Protein AF-A0A838S6W2-F1 (afdb_monomer_lite)

Foldseek 3Di:
DDDAADFAPDDPVLVVVLLPFQDKWWDAPPHQETHHPPQPVCVPTDIDIDRSNVSVVVRRGYGNRHNVSVVSSVVVVVVVVD

Structure (mmCIF, N/CA/C/O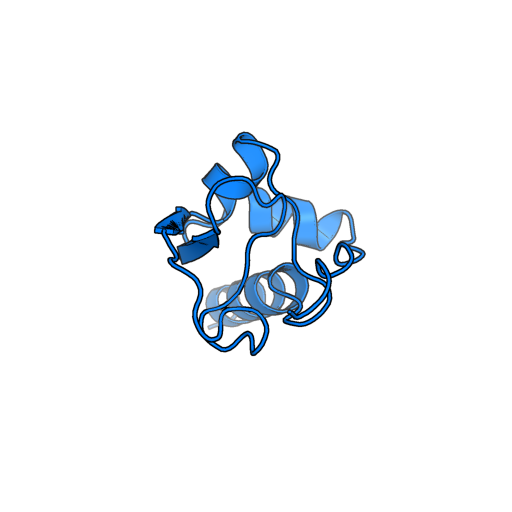 backbone):
data_AF-A0A838S6W2-F1
#
_entry.id   AF-A0A838S6W2-F1
#
loop_
_atom_site.group_PDB
_atom_site.id
_atom_site.type_symbol
_atom_site.label_atom_id
_atom_site.label_alt_id
_atom_site.label_comp_id
_atom_site.label_asym_id
_atom_site.label_entity_id
_atom_site.label_seq_id
_atom_site.pdbx_PDB_ins_code
_atom_site.Cartn_x
_atom_site.Cartn_y
_atom_site.Cartn_z
_atom_site.occupancy
_atom_site.B_iso_or_equiv
_atom_site.auth_seq_id
_atom_site.auth_comp_id
_atom_site.auth_asym_id
_atom_site.auth_atom_id
_atom_site.pdbx_PDB_model_num
ATOM 1 N N . ASP A 1 1 ? 11.002 -8.328 -17.385 1.00 55.22 1 ASP A N 1
ATOM 2 C CA . ASP A 1 1 ? 10.359 -7.019 -17.238 1.00 55.22 1 ASP A CA 1
ATOM 3 C C . ASP A 1 1 ? 8.886 -7.241 -16.936 1.00 55.22 1 ASP A C 1
ATOM 5 O O . ASP A 1 1 ? 8.188 -7.827 -17.755 1.00 55.22 1 ASP A O 1
ATOM 9 N N . GLY A 1 2 ? 8.468 -6.968 -15.701 1.00 75.00 2 GLY A N 1
ATOM 10 C CA . GLY A 1 2 ? 7.076 -7.119 -15.275 1.00 75.00 2 GLY A CA 1
ATOM 11 C C . GLY A 1 2 ? 6.451 -5.737 -15.230 1.00 75.00 2 GLY A C 1
ATOM 12 O O . GLY A 1 2 ? 6.953 -4.904 -14.479 1.00 75.00 2 GLY A O 1
ATOM 13 N N . ALA A 1 3 ? 5.413 -5.511 -16.037 1.00 88.00 3 ALA A N 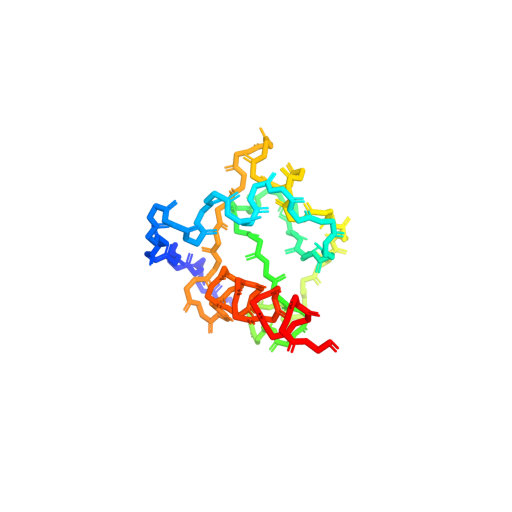1
ATOM 14 C CA . ALA A 1 3 ? 4.728 -4.226 -16.141 1.00 88.00 3 ALA A CA 1
ATOM 15 C C . ALA A 1 3 ? 4.360 -3.647 -14.765 1.00 88.00 3 ALA A C 1
ATOM 17 O O . ALA A 1 3 ? 4.115 -4.402 -13.818 1.00 88.00 3 ALA A O 1
ATOM 18 N N . GLU A 1 4 ? 4.323 -2.317 -14.676 1.00 91.12 4 GLU A N 1
ATOM 19 C CA . GLU A 1 4 ? 3.875 -1.593 -13.485 1.00 91.12 4 GLU A CA 1
ATOM 20 C C . GLU A 1 4 ? 2.487 -2.089 -13.042 1.00 91.12 4 GLU A C 1
ATOM 22 O O . GLU A 1 4 ? 1.564 -2.111 -13.867 1.00 91.12 4 GLU A O 1
ATOM 27 N N . PRO A 1 5 ? 2.307 -2.517 -11.780 1.00 95.62 5 PRO A N 1
ATOM 28 C CA . PRO A 1 5 ? 1.006 -2.916 -11.291 1.00 95.62 5 PRO A CA 1
ATOM 29 C C . PRO A 1 5 ? 0.029 -1.743 -11.286 1.00 95.62 5 PRO A C 1
ATOM 31 O O . PRO A 1 5 ? 0.360 -0.584 -11.023 1.00 95.62 5 PRO A O 1
ATOM 34 N N . VAL A 1 6 ? -1.227 -2.084 -11.551 1.00 97.81 6 VAL A N 1
ATOM 35 C CA . VAL A 1 6 ? -2.327 -1.136 -11.403 1.00 97.81 6 VAL A CA 1
ATOM 36 C C . VAL A 1 6 ? -2.517 -0.765 -9.932 1.00 97.81 6 VAL A C 1
ATOM 38 O O . VAL A 1 6 ? -2.069 -1.472 -9.023 1.00 97.81 6 VAL A O 1
ATOM 41 N N . GLU A 1 7 ? -3.169 0.370 -9.724 1.00 98.44 7 GLU A N 1
ATOM 42 C CA . GLU A 1 7 ? -3.560 0.847 -8.403 1.00 98.44 7 GLU A CA 1
ATOM 43 C C . GLU A 1 7 ? -4.642 -0.049 -7.800 1.00 98.44 7 GLU A C 1
ATOM 45 O O . GLU A 1 7 ? -5.564 -0.457 -8.509 1.00 98.44 7 GLU A O 1
ATOM 50 N N . GLU A 1 8 ? -4.525 -0.374 -6.513 1.00 98.50 8 GLU A N 1
ATOM 51 C CA . GLU A 1 8 ? -5.614 -0.994 -5.757 1.00 98.50 8 GLU A CA 1
ATOM 52 C C . GLU A 1 8 ? -6.768 0.002 -5.606 1.00 98.50 8 GLU A C 1
ATOM 54 O O . GLU A 1 8 ? -6.567 1.138 -5.179 1.00 98.50 8 GLU A O 1
ATOM 59 N N . ASP A 1 9 ? -7.984 -0.441 -5.920 1.00 98.25 9 ASP A N 1
ATOM 60 C CA . ASP A 1 9 ? -9.196 0.345 -5.695 1.00 98.25 9 ASP A CA 1
ATOM 61 C C . ASP A 1 9 ? -9.521 0.360 -4.195 1.00 98.25 9 ASP A C 1
ATOM 63 O O . ASP A 1 9 ? -10.123 -0.571 -3.661 1.00 98.25 9 ASP A O 1
ATOM 67 N N . THR A 1 10 ? -9.026 1.388 -3.504 1.00 98.12 10 THR A N 1
ATOM 68 C CA . THR A 1 10 ? -9.173 1.545 -2.053 1.00 98.12 10 THR A CA 1
ATOM 69 C C . THR A 1 10 ? -10.437 2.330 -1.736 1.00 98.12 10 THR A C 1
ATOM 71 O O . THR A 1 10 ? -10.592 3.471 -2.181 1.00 98.12 10 THR A O 1
ATOM 74 N N . ASP A 1 11 ? -11.320 1.770 -0.909 1.00 97.50 11 ASP A N 1
ATOM 75 C CA . ASP A 1 11 ? -12.480 2.516 -0.432 1.00 97.50 11 ASP A CA 1
ATOM 76 C C . ASP A 1 11 ? -12.109 3.590 0.608 1.00 97.50 11 ASP A C 1
ATOM 78 O O . ASP A 1 11 ? -11.031 3.601 1.205 1.00 97.50 11 ASP A O 1
ATOM 82 N N . ALA A 1 12 ? -13.024 4.534 0.832 1.00 97.50 12 ALA A N 1
ATOM 83 C CA . ALA A 1 12 ? -12.769 5.670 1.712 1.00 97.50 12 ALA A CA 1
ATOM 84 C C . ALA A 1 12 ? -12.548 5.279 3.186 1.00 97.50 12 ALA A C 1
ATOM 86 O O . ALA A 1 12 ? -11.858 6.004 3.900 1.00 97.50 12 ALA A O 1
ATOM 87 N N . ALA A 1 13 ? -13.144 4.185 3.665 1.00 97.06 13 ALA A N 1
ATOM 88 C CA . ALA A 1 13 ? -12.990 3.759 5.052 1.00 97.06 13 ALA A CA 1
ATOM 89 C C . ALA A 1 13 ? -11.613 3.128 5.277 1.00 97.06 13 ALA A C 1
ATOM 91 O O . ALA A 1 13 ? -10.946 3.466 6.255 1.00 97.06 13 ALA A O 1
ATOM 92 N N . ASP A 1 14 ? -11.172 2.271 4.358 1.00 98.19 14 ASP A N 1
ATOM 93 C CA . ASP A 1 14 ? -9.838 1.672 4.402 1.00 98.19 14 ASP A CA 1
ATOM 94 C C . ASP A 1 14 ? -8.749 2.733 4.218 1.00 98.19 14 ASP A C 1
ATOM 96 O O . ASP A 1 14 ? -7.785 2.753 4.983 1.00 98.19 14 ASP A O 1
ATOM 100 N N . LEU A 1 15 ? -8.958 3.701 3.319 1.00 97.62 15 LEU A N 1
ATOM 101 C CA . LEU A 1 15 ? -8.043 4.828 3.142 1.00 97.62 15 LEU A CA 1
ATOM 102 C C . LEU A 1 15 ? -7.839 5.628 4.436 1.00 97.62 15 LEU A C 1
ATOM 104 O O . LEU A 1 15 ? -6.706 5.972 4.768 1.00 97.62 15 LEU A O 1
ATOM 108 N N . LEU A 1 16 ? -8.915 5.937 5.168 1.00 97.00 16 LEU A N 1
ATOM 109 C CA . LEU A 1 16 ? -8.809 6.666 6.436 1.00 97.00 16 LEU A CA 1
ATOM 110 C C . LEU A 1 16 ? -7.956 5.901 7.449 1.00 97.00 16 LEU A C 1
ATOM 112 O O . LEU A 1 16 ? -7.100 6.504 8.084 1.00 97.00 16 LEU A O 1
ATOM 116 N N . VAL A 1 17 ? -8.150 4.582 7.550 1.00 97.31 17 VAL A N 1
ATOM 117 C CA . VAL A 1 17 ? -7.346 3.734 8.436 1.00 97.31 17 VAL A CA 1
ATOM 118 C C . VAL A 1 17 ? -5.879 3.763 8.013 1.00 97.31 17 VAL A C 1
ATOM 120 O O . VAL A 1 17 ? -5.018 4.058 8.835 1.00 97.31 17 VAL A O 1
ATOM 123 N N . VAL A 1 18 ? -5.586 3.489 6.741 1.00 97.69 18 VAL A N 1
ATOM 124 C CA . VAL A 1 18 ? -4.213 3.357 6.224 1.00 97.69 18 VAL A CA 1
ATOM 125 C C . VAL A 1 18 ? -3.426 4.664 6.329 1.00 97.69 18 VAL A C 1
ATOM 127 O O . VAL A 1 18 ? -2.245 4.634 6.675 1.00 97.69 18 VAL A O 1
ATOM 130 N N . CYS A 1 19 ? -4.070 5.814 6.117 1.00 97.44 19 CYS A N 1
ATOM 131 C CA . CYS A 1 19 ? -3.450 7.132 6.281 1.00 97.44 19 CYS A CA 1
ATOM 132 C C . CYS A 1 19 ? -2.948 7.412 7.709 1.00 97.44 19 CYS A C 1
ATOM 134 O O . CYS A 1 19 ? -2.155 8.332 7.897 1.00 97.44 19 CYS A O 1
ATOM 136 N N . GLU A 1 20 ? -3.388 6.639 8.702 1.00 96.50 20 GLU A N 1
ATOM 137 C CA . GLU A 1 20 ? -2.982 6.763 10.104 1.00 96.50 20 GLU A CA 1
ATOM 138 C C . GLU A 1 20 ? -2.088 5.597 10.570 1.00 96.50 20 GLU A C 1
ATOM 140 O O . GLU A 1 20 ? -1.664 5.578 11.725 1.00 96.50 20 GLU A O 1
ATOM 145 N N . LEU A 1 21 ? -1.798 4.613 9.707 1.0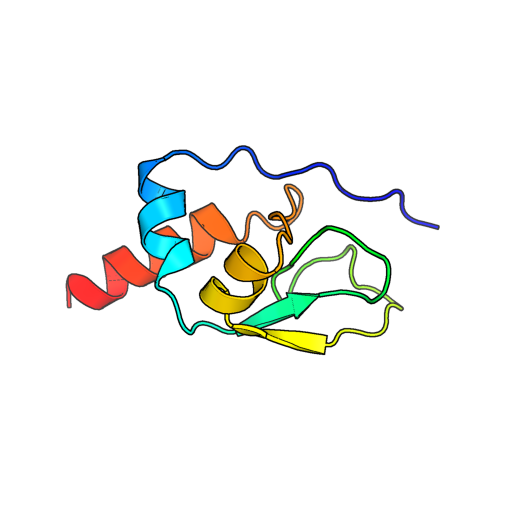0 97.31 21 LEU A N 1
ATOM 146 C CA . LEU A 1 21 ? -1.017 3.432 10.080 1.00 97.31 21 LEU A CA 1
ATOM 147 C C . LEU A 1 21 ? 0.495 3.676 10.016 1.00 97.31 21 LEU A C 1
ATOM 149 O O . LEU A 1 21 ? 1.033 4.244 9.062 1.00 97.31 21 LEU A O 1
ATOM 153 N N . GLU A 1 22 ? 1.185 3.166 11.033 1.00 97.38 22 GLU A N 1
ATOM 154 C CA . GLU A 1 22 ? 2.651 3.126 11.120 1.00 97.38 22 GLU A CA 1
ATOM 155 C C . GLU A 1 22 ? 3.230 1.791 10.620 1.00 97.38 22 GLU A C 1
ATOM 157 O O . GLU A 1 22 ? 4.444 1.601 10.629 1.00 97.38 22 GLU A O 1
ATOM 162 N N . ASP A 1 23 ? 2.377 0.858 10.183 1.00 97.50 23 ASP A N 1
ATOM 163 C CA . ASP A 1 23 ? 2.810 -0.393 9.568 1.00 97.50 23 ASP A CA 1
ATOM 164 C C . ASP A 1 23 ? 3.696 -0.126 8.342 1.00 97.50 23 ASP A C 1
ATOM 166 O O . ASP A 1 23 ? 3.372 0.695 7.480 1.00 97.50 23 ASP A O 1
ATOM 170 N N . GLU A 1 24 ? 4.819 -0.842 8.270 1.00 97.88 24 GLU A N 1
ATOM 171 C CA . GLU A 1 24 ? 5.786 -0.701 7.185 1.00 97.88 24 GLU A CA 1
ATOM 172 C C . GLU A 1 24 ? 5.255 -1.309 5.878 1.00 97.88 24 GLU A C 1
ATOM 174 O O . GLU A 1 24 ? 4.853 -2.476 5.814 1.00 97.88 24 GLU A O 1
ATOM 179 N N . VAL A 1 25 ? 5.326 -0.516 4.813 1.00 98.62 25 VAL A N 1
ATOM 180 C CA . VAL A 1 25 ? 5.158 -0.924 3.417 1.00 98.62 25 VAL A CA 1
ATOM 181 C C . VAL A 1 25 ? 6.472 -0.724 2.667 1.00 98.62 25 VAL A C 1
ATOM 183 O O . VAL A 1 25 ? 7.398 -0.084 3.155 1.00 98.62 25 VAL A O 1
ATOM 186 N N . LEU A 1 26 ? 6.571 -1.293 1.471 1.00 98.62 26 LEU A N 1
ATOM 187 C CA . LEU A 1 26 ? 7.753 -1.194 0.622 1.00 98.62 26 LEU A CA 1
ATOM 188 C C . LEU A 1 26 ? 7.455 -0.344 -0.605 1.00 98.62 26 LEU A C 1
ATOM 190 O O . LEU A 1 26 ? 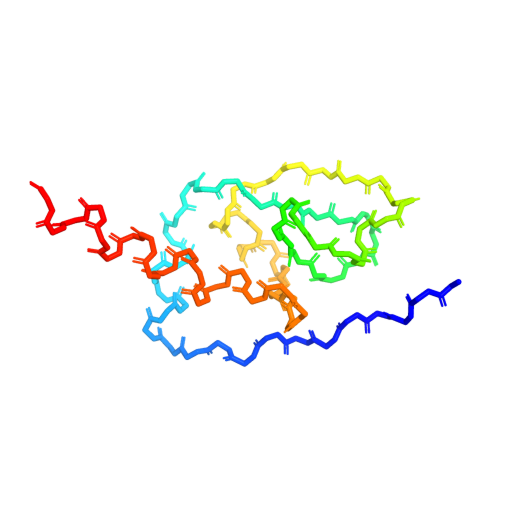6.476 -0.609 -1.303 1.00 98.62 26 LEU A O 1
ATOM 194 N N . VAL A 1 27 ? 8.321 0.616 -0.907 1.00 98.44 27 VAL A N 1
ATOM 195 C CA . VAL A 1 27 ? 8.303 1.385 -2.159 1.00 98.44 27 VAL A CA 1
ATOM 196 C C . VAL A 1 27 ? 9.518 1.034 -3.012 1.00 98.44 27 VAL A C 1
ATOM 198 O O . VAL A 1 27 ? 10.514 0.510 -2.512 1.00 98.44 27 VAL A O 1
ATOM 201 N N . VAL A 1 28 ? 9.429 1.307 -4.310 1.00 97.50 28 VAL A N 1
ATOM 202 C CA . VAL A 1 28 ? 10.550 1.194 -5.252 1.00 97.50 28 VAL A CA 1
ATOM 203 C C . VAL A 1 28 ? 10.798 2.583 -5.831 1.00 97.50 28 VAL A C 1
ATOM 205 O O . VAL A 1 28 ? 9.844 3.272 -6.191 1.00 97.50 28 VAL A O 1
ATOM 208 N N . ASP A 1 29 ? 12.063 2.999 -5.903 1.00 95.19 29 ASP A N 1
ATOM 209 C CA . ASP A 1 29 ? 12.431 4.312 -6.446 1.00 95.19 29 ASP A CA 1
ATOM 210 C C . ASP A 1 29 ? 11.899 4.502 -7.875 1.00 95.19 29 ASP A C 1
ATOM 212 O O . ASP A 1 29 ? 11.872 3.559 -8.662 1.00 95.19 29 ASP A O 1
ATOM 216 N N . GLU A 1 30 ? 11.444 5.715 -8.192 1.00 93.81 30 GLU A N 1
ATOM 217 C CA . GLU A 1 30 ? 10.773 6.079 -9.454 1.00 93.81 30 GLU A CA 1
ATOM 218 C C . GLU A 1 30 ? 9.458 5.328 -9.775 1.00 93.81 30 GLU A C 1
ATOM 220 O O . GLU A 1 30 ? 8.875 5.539 -10.843 1.00 93.81 30 GLU A O 1
ATOM 225 N N . HIS A 1 31 ? 8.933 4.506 -8.859 1.00 96.31 31 HIS A N 1
ATOM 226 C CA . HIS A 1 31 ? 7.679 3.773 -9.047 1.00 96.31 31 HIS A CA 1
ATOM 227 C C . HIS A 1 31 ? 6.561 4.281 -8.123 1.00 96.31 31 HIS A C 1
ATOM 229 O O . HIS A 1 31 ? 6.794 4.567 -6.952 1.00 96.31 31 HIS A O 1
ATOM 235 N N . PRO A 1 32 ? 5.311 4.376 -8.611 1.00 97.38 32 PRO A N 1
ATOM 236 C CA . PRO A 1 32 ? 4.235 5.034 -7.870 1.00 97.38 32 PRO A CA 1
ATOM 237 C C . PRO A 1 32 ? 3.607 4.155 -6.783 1.00 97.38 32 PRO A C 1
ATOM 239 O O . PRO A 1 32 ? 2.790 4.652 -6.000 1.00 97.38 32 PRO A O 1
ATOM 242 N N . ARG A 1 33 ? 3.916 2.850 -6.766 1.00 98.31 33 ARG A N 1
ATOM 243 C CA . ARG A 1 33 ? 3.215 1.877 -5.930 1.00 98.31 33 ARG A CA 1
ATOM 244 C C . ARG A 1 33 ? 3.979 1.547 -4.656 1.00 98.31 33 ARG A C 1
ATOM 246 O O . ARG A 1 33 ? 5.184 1.307 -4.693 1.00 98.31 33 ARG A O 1
ATOM 253 N N . TYR A 1 34 ? 3.253 1.467 -3.545 1.00 98.56 34 TYR A N 1
ATOM 254 C CA . TYR A 1 34 ? 3.728 0.765 -2.357 1.00 98.56 34 TYR A CA 1
ATOM 255 C C . TYR A 1 34 ? 3.138 -0.644 -2.278 1.00 98.56 34 TYR A C 1
ATOM 257 O O . TYR A 1 34 ? 2.078 -0.957 -2.832 1.00 98.56 34 TYR A O 1
ATOM 265 N N . HIS A 1 35 ? 3.865 -1.519 -1.595 1.00 98.50 35 HIS A N 1
ATOM 266 C CA . HIS A 1 35 ? 3.684 -2.959 -1.638 1.00 98.50 35 HIS A CA 1
ATOM 267 C C . HIS A 1 35 ? 3.852 -3.593 -0.259 1.00 98.50 35 HIS A C 1
ATOM 269 O O . HIS A 1 35 ? 4.519 -3.057 0.622 1.00 98.50 35 HIS A O 1
ATOM 275 N N . LEU A 1 36 ? 3.330 -4.808 -0.112 1.00 98.25 36 LEU A N 1
ATOM 276 C CA . LEU A 1 36 ? 3.703 -5.703 0.981 1.00 98.25 36 LEU A CA 1
ATOM 277 C C . LEU A 1 36 ? 4.946 -6.519 0.605 1.00 98.25 36 LEU A C 1
ATOM 279 O O . LEU A 1 36 ? 5.154 -6.840 -0.567 1.00 98.25 36 LEU A O 1
ATOM 283 N N . ALA A 1 37 ? 5.717 -6.950 1.608 1.00 96.06 37 ALA A N 1
ATOM 284 C CA . ALA A 1 37 ? 6.938 -7.748 1.431 1.00 96.06 37 ALA A CA 1
ATOM 285 C C . ALA A 1 37 ? 6.751 -9.043 0.615 1.00 96.06 37 ALA A C 1
ATOM 287 O O . ALA A 1 37 ? 7.684 -9.506 -0.034 1.00 96.06 37 ALA A O 1
ATOM 288 N N . GLY A 1 38 ? 5.543 -9.617 0.604 1.00 94.25 38 GLY A N 1
ATOM 289 C CA . GLY A 1 38 ? 5.210 -10.816 -0.176 1.00 94.25 38 GLY A CA 1
ATOM 290 C C . GLY A 1 38 ? 4.841 -10.561 -1.642 1.00 94.25 38 GLY A C 1
ATOM 291 O O . GLY A 1 38 ? 4.447 -11.493 -2.344 1.00 94.25 38 GLY A O 1
ATOM 292 N N . CYS A 1 39 ? 4.902 -9.318 -2.127 1.00 97.19 39 CYS A N 1
ATOM 293 C CA . CYS A 1 39 ? 4.470 -9.000 -3.481 1.00 97.19 39 CYS A CA 1
ATOM 294 C C . CYS A 1 39 ? 5.456 -9.534 -4.527 1.00 97.19 39 CYS A C 1
ATOM 296 O O . CYS A 1 39 ? 6.563 -9.026 -4.676 1.00 97.19 39 CYS A O 1
ATOM 298 N N . GLY A 1 40 ? 5.019 -10.491 -5.350 1.00 95.19 40 GLY A N 1
ATOM 299 C CA . GLY A 1 40 ? 5.834 -11.044 -6.441 1.00 95.19 40 GLY A CA 1
ATOM 300 C C . GLY A 1 40 ? 6.156 -10.062 -7.579 1.00 95.19 40 GLY A C 1
ATOM 301 O O . GLY A 1 40 ? 6.688 -10.471 -8.602 1.00 95.19 40 GLY A O 1
ATOM 302 N N . TRP A 1 41 ? 5.769 -8.784 -7.493 1.00 95.25 41 TRP A N 1
ATOM 303 C CA . TRP A 1 41 ? 6.291 -7.755 -8.402 1.00 95.25 41 TRP A CA 1
ATOM 304 C C . TRP A 1 41 ? 7.626 -7.188 -7.902 1.00 95.25 41 TRP A C 1
ATOM 306 O O . TRP A 1 41 ? 8.429 -6.734 -8.704 1.00 95.25 41 TRP A O 1
ATOM 316 N N . LEU A 1 42 ? 7.921 -7.290 -6.607 1.00 95.69 42 LEU A N 1
ATOM 317 C CA . LEU A 1 42 ? 9.174 -6.812 -6.021 1.00 95.69 42 LEU A CA 1
ATOM 318 C C . LEU A 1 42 ? 10.381 -7.694 -6.360 1.00 95.69 42 LEU A C 1
ATOM 320 O O . LEU A 1 42 ? 11.514 -7.313 -6.078 1.00 95.69 42 LEU A O 1
ATOM 324 N N . GLU A 1 43 ? 10.167 -8.866 -6.966 1.00 91.38 43 GLU A N 1
ATOM 325 C CA . GLU A 1 43 ? 11.254 -9.754 -7.374 1.00 91.38 43 GLU A CA 1
ATOM 326 C C . GLU A 1 43 ? 12.284 -8.971 -8.199 1.00 91.38 43 GLU A C 1
ATOM 328 O O . GLU A 1 43 ? 11.936 -8.338 -9.198 1.00 91.38 43 GLU A O 1
ATOM 333 N N . SER A 1 44 ? 13.552 -9.017 -7.772 1.00 87.25 44 SER A N 1
ATOM 334 C CA . SER A 1 44 ? 14.706 -8.321 -8.372 1.00 87.25 44 SER A CA 1
ATOM 335 C C . SER A 1 44 ? 14.714 -6.784 -8.312 1.00 87.25 44 SER A C 1
ATOM 337 O O . SER A 1 44 ? 15.561 -6.169 -8.957 1.00 87.25 44 SER A O 1
ATOM 339 N N . ARG A 1 45 ? 13.829 -6.156 -7.527 1.00 93.69 45 ARG A N 1
ATOM 340 C CA . ARG A 1 45 ? 13.796 -4.697 -7.331 1.00 93.69 45 ARG A CA 1
ATOM 341 C C . ARG A 1 45 ? 14.411 -4.300 -5.991 1.00 93.69 45 ARG A C 1
ATOM 343 O O . ARG A 1 45 ? 14.295 -5.031 -5.010 1.00 93.69 45 ARG A O 1
ATOM 350 N N . ALA A 1 46 ? 15.072 -3.144 -5.963 1.00 95.75 46 ALA A N 1
ATOM 351 C CA . ALA A 1 46 ? 15.500 -2.521 -4.716 1.00 95.75 46 ALA A CA 1
ATOM 352 C C . ALA A 1 46 ? 14.279 -1.884 -4.043 1.00 95.75 46 ALA A C 1
ATOM 354 O O . ALA A 1 46 ? 13.518 -1.182 -4.705 1.00 95.75 46 ALA A O 1
ATOM 355 N N . VAL A 1 47 ? 14.082 -2.173 -2.760 1.00 97.25 47 VAL A N 1
ATOM 356 C CA . VAL A 1 47 ? 12.924 -1.714 -1.989 1.00 97.25 47 VAL A CA 1
ATOM 357 C C . VAL A 1 47 ? 13.379 -0.881 -0.808 1.00 97.25 47 VAL A C 1
ATOM 359 O O . VAL A 1 47 ? 14.344 -1.246 -0.140 1.00 97.25 47 VAL A O 1
ATOM 362 N N . GLU A 1 48 ? 12.641 0.184 -0.532 1.00 97.69 48 GLU A N 1
ATOM 363 C CA . GLU A 1 48 ? 12.835 1.039 0.634 1.00 97.69 48 GLU A CA 1
ATOM 364 C C . GLU A 1 48 ? 11.602 0.896 1.546 1.00 97.69 48 GLU A C 1
ATOM 366 O O . GLU A 1 48 ? 10.470 1.011 1.056 1.00 97.69 48 GLU A O 1
ATOM 371 N N . PRO A 1 49 ? 11.774 0.595 2.846 1.00 98.12 49 PRO A N 1
ATOM 372 C CA . PRO A 1 49 ? 10.666 0.544 3.788 1.00 98.12 49 PRO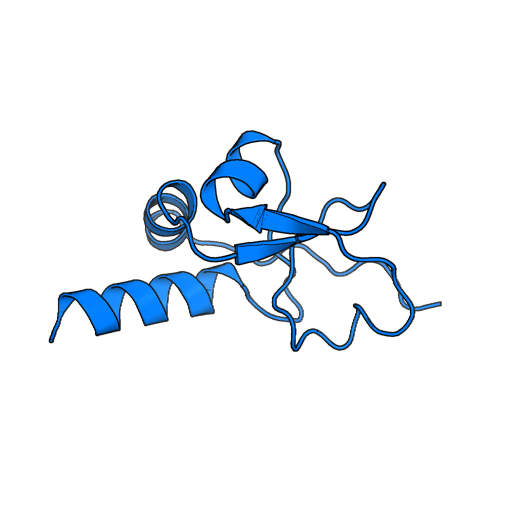 A CA 1
ATOM 373 C C . PRO A 1 49 ? 10.194 1.954 4.152 1.00 98.12 49 PRO A C 1
ATOM 375 O O . PRO A 1 49 ? 11.000 2.863 4.350 1.00 98.12 49 PRO A O 1
ATOM 378 N N . LEU A 1 50 ? 8.880 2.118 4.264 1.00 97.62 50 LEU A N 1
ATOM 379 C CA . LEU A 1 50 ? 8.235 3.378 4.609 1.00 97.62 50 LEU A CA 1
ATOM 380 C C . LEU A 1 50 ? 6.944 3.104 5.397 1.00 97.62 50 LEU A C 1
ATOM 382 O O . LEU A 1 50 ? 6.233 2.157 5.055 1.00 97.62 50 LEU A O 1
ATOM 386 N N . PRO A 1 51 ? 6.583 3.904 6.415 1.00 98.50 51 PRO A N 1
ATOM 387 C CA . PRO A 1 51 ? 5.268 3.806 7.045 1.00 98.50 51 PRO A CA 1
ATOM 388 C C . PRO A 1 51 ? 4.143 4.016 6.024 1.00 98.50 51 PRO A C 1
ATOM 390 O O . PRO A 1 51 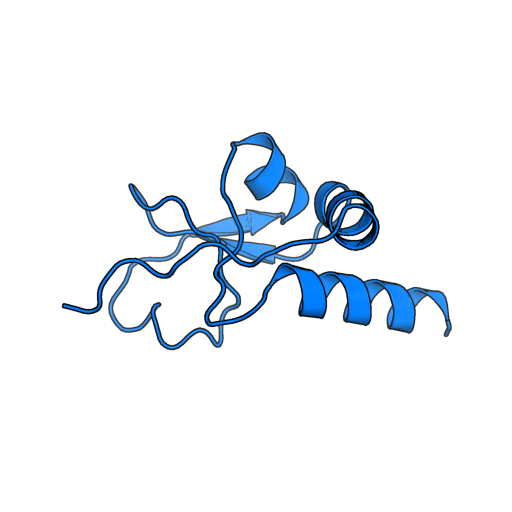? 4.240 4.892 5.161 1.00 98.50 51 PRO A O 1
ATOM 393 N N . ALA A 1 52 ? 3.048 3.262 6.134 1.00 98.31 52 ALA A N 1
ATOM 394 C CA . ALA A 1 52 ? 1.907 3.384 5.221 1.00 98.31 52 ALA A CA 1
ATOM 395 C C . ALA A 1 52 ? 1.320 4.812 5.186 1.00 98.31 52 ALA A C 1
ATOM 397 O O . ALA A 1 52 ? 1.044 5.354 4.113 1.00 98.31 52 ALA A O 1
ATOM 398 N N . SER A 1 53 ? 1.206 5.454 6.350 1.00 98.31 53 SER A N 1
ATOM 399 C CA . SER A 1 53 ? 0.802 6.860 6.482 1.00 98.31 53 SER A CA 1
ATOM 400 C C . SER A 1 53 ? 1.729 7.824 5.731 1.00 98.31 53 SER A C 1
ATOM 402 O O . SER A 1 53 ? 1.265 8.733 5.037 1.00 98.31 53 SER A O 1
ATOM 404 N N . GLU A 1 54 ? 3.042 7.613 5.813 1.00 98.50 54 GLU A N 1
ATOM 405 C CA . GLU A 1 54 ? 4.030 8.426 5.105 1.00 98.50 54 GLU A CA 1
ATOM 406 C C . GLU A 1 54 ? 3.976 8.179 3.592 1.00 98.50 54 GLU A C 1
ATOM 408 O O . GLU A 1 54 ? 3.953 9.141 2.824 1.00 98.50 54 GLU A O 1
ATOM 413 N N . ALA A 1 55 ? 3.843 6.921 3.155 1.00 98.31 55 ALA A N 1
ATOM 414 C CA . ALA A 1 55 ? 3.665 6.573 1.745 1.00 98.31 55 ALA A CA 1
ATOM 415 C C . ALA A 1 55 ? 2.464 7.313 1.134 1.00 98.31 55 ALA A C 1
ATOM 417 O O . ALA A 1 55 ? 2.580 7.925 0.069 1.00 98.31 55 ALA A O 1
ATOM 418 N N . ARG A 1 56 ? 1.329 7.338 1.845 1.00 97.56 56 ARG A N 1
ATOM 419 C CA . ARG A 1 56 ? 0.133 8.092 1.442 1.00 97.56 56 ARG A CA 1
ATOM 420 C C . ARG A 1 56 ? 0.374 9.600 1.405 1.00 97.56 56 ARG A C 1
ATOM 422 O O . ARG A 1 56 ? -0.006 10.247 0.431 1.00 97.56 56 ARG A O 1
ATOM 429 N N . SER A 1 57 ? 1.028 10.157 2.422 1.00 97.94 57 SER A N 1
ATOM 430 C CA . SER A 1 57 ? 1.362 11.589 2.493 1.00 97.94 57 SER A CA 1
ATOM 431 C C . SER A 1 57 ? 2.262 12.046 1.335 1.00 97.94 57 SER A C 1
ATOM 433 O O . SER A 1 57 ? 2.077 13.133 0.787 1.00 97.94 57 SER A O 1
ATOM 435 N N . LEU A 1 58 ? 3.198 11.192 0.909 1.00 97.25 58 LEU A N 1
ATOM 436 C CA . LEU A 1 58 ? 4.092 11.432 -0.228 1.00 97.25 58 LEU A CA 1
ATOM 437 C C . LEU A 1 58 ? 3.430 11.195 -1.598 1.00 97.25 58 LEU A C 1
ATOM 439 O O . LEU A 1 58 ? 4.049 11.458 -2.628 1.00 97.25 58 LEU A O 1
ATOM 443 N N . GLY A 1 59 ? 2.175 10.736 -1.632 1.00 97.69 59 GLY A N 1
ATOM 444 C CA . GLY A 1 59 ? 1.416 10.512 -2.863 1.00 97.69 59 GLY A CA 1
ATOM 445 C C . GLY A 1 59 ? 1.656 9.155 -3.526 1.00 97.69 59 GLY A C 1
ATOM 446 O O . GLY A 1 59 ? 1.213 8.959 -4.659 1.00 97.69 59 GLY A O 1
ATOM 447 N N . PHE A 1 60 ? 2.314 8.211 -2.845 1.00 98.44 60 PHE A N 1
ATOM 448 C CA . PHE A 1 60 ? 2.320 6.826 -3.301 1.00 98.44 60 PHE A CA 1
ATOM 449 C C . PHE A 1 60 ? 0.918 6.226 -3.195 1.00 98.44 60 PHE A C 1
ATOM 451 O O . PHE A 1 60 ? 0.054 6.652 -2.423 1.00 98.44 60 PHE A O 1
ATOM 458 N N . THR A 1 61 ? 0.703 5.191 -3.990 1.00 98.44 61 THR A N 1
ATOM 459 C CA . THR A 1 61 ? -0.600 4.555 -4.182 1.00 98.44 61 THR A CA 1
ATOM 460 C C . THR A 1 61 ? -0.470 3.040 -4.021 1.00 98.44 61 THR A C 1
ATOM 462 O O . THR A 1 61 ? 0.595 2.482 -4.272 1.00 98.44 61 THR A O 1
ATOM 465 N N . PRO A 1 62 ? -1.512 2.336 -3.576 1.00 98.62 62 PRO A N 1
ATOM 466 C CA . PRO A 1 62 ? -1.397 0.919 -3.258 1.00 98.62 62 PRO A CA 1
ATOM 467 C C . PRO A 1 62 ? -1.311 0.029 -4.499 1.00 98.62 62 PRO A C 1
ATOM 469 O O . PRO A 1 62 ? -1.910 0.298 -5.540 1.00 98.62 62 PRO A O 1
ATOM 472 N N . CYS A 1 63 ? -0.577 -1.075 -4.389 1.00 98.56 63 CYS A N 1
ATOM 473 C CA . CYS A 1 63 ? -0.455 -2.072 -5.446 1.00 98.56 63 CYS A CA 1
ATOM 474 C C . CYS A 1 63 ? -1.646 -3.049 -5.476 1.00 98.56 63 CYS A C 1
ATOM 476 O O . CYS A 1 63 ? -1.759 -3.913 -4.606 1.00 98.56 63 CYS A O 1
ATOM 478 N N . ALA A 1 64 ? -2.430 -3.065 -6.561 1.00 98.06 64 ALA A N 1
ATOM 479 C CA . ALA A 1 64 ? -3.556 -4.000 -6.721 1.00 98.06 64 ALA A CA 1
ATOM 480 C C . ALA A 1 64 ? -3.166 -5.486 -6.716 1.00 98.06 64 ALA A C 1
ATOM 482 O O . ALA A 1 64 ? -4.016 -6.355 -6.540 1.00 98.06 64 ALA A O 1
ATOM 483 N N . ARG A 1 65 ? -1.888 -5.809 -6.953 1.00 96.75 65 ARG A N 1
ATOM 484 C CA . ARG A 1 65 ? -1.418 -7.201 -6.970 1.00 96.75 65 ARG A CA 1
ATOM 485 C C . ARG A 1 65 ? -1.307 -7.792 -5.568 1.00 96.75 65 ARG A C 1
ATOM 487 O O . ARG A 1 65 ? -1.562 -8.982 -5.411 1.00 96.75 65 ARG A O 1
ATOM 494 N N . CYS A 1 66 ? -0.862 -7.005 -4.590 1.00 97.94 66 CYS A N 1
ATOM 495 C CA . CYS A 1 66 ? -0.723 -7.464 -3.207 1.00 97.94 66 CYS A CA 1
ATOM 496 C C . CYS A 1 66 ? -1.762 -6.873 -2.253 1.00 97.94 66 CYS A C 1
ATOM 498 O O . CYS A 1 66 ? -1.782 -7.308 -1.110 1.00 97.94 66 CYS A O 1
ATOM 500 N N . GLY A 1 67 ? -2.595 -5.934 -2.710 1.00 98.12 67 GLY A N 1
ATOM 501 C CA . GLY A 1 67 ? -3.710 -5.377 -1.944 1.00 98.12 67 GLY A CA 1
ATOM 502 C C . GLY A 1 67 ? -3.305 -4.840 -0.567 1.00 98.12 67 GLY A C 1
ATOM 503 O O . GLY A 1 67 ? -3.883 -5.293 0.424 1.00 98.12 67 GLY A O 1
ATOM 504 N N . PRO A 1 68 ? -2.243 -4.007 -0.461 1.00 98.38 68 PRO A N 1
ATOM 505 C CA . PRO A 1 68 ? -1.728 -3.586 0.835 1.00 98.38 68 PRO A CA 1
ATOM 506 C C . PRO A 1 68 ? -2.793 -2.910 1.700 1.00 98.38 68 PRO A C 1
ATOM 508 O O . PRO A 1 68 ? -2.775 -3.112 2.911 1.00 98.38 68 PRO A O 1
ATOM 511 N N . ASP A 1 69 ? -3.730 -2.163 1.121 1.00 98.50 69 ASP A N 1
ATOM 512 C CA . ASP A 1 69 ? -4.670 -1.380 1.919 1.00 98.50 69 ASP A CA 1
ATOM 513 C C . ASP A 1 69 ? -5.741 -2.235 2.560 1.00 98.50 69 ASP A C 1
ATOM 515 O O . ASP A 1 69 ? -5.940 -2.146 3.774 1.00 98.50 69 ASP A O 1
ATOM 519 N N . ALA A 1 70 ? -6.365 -3.116 1.779 1.00 98.19 70 ALA A N 1
ATOM 520 C CA . ALA A 1 70 ? -7.337 -4.060 2.307 1.00 98.19 70 ALA A CA 1
ATOM 521 C C . ALA A 1 70 ? -6.733 -4.929 3.429 1.00 98.19 70 ALA A C 1
ATOM 523 O O . ALA A 1 70 ? -7.365 -5.131 4.471 1.00 98.19 70 ALA A O 1
ATOM 524 N N . GLU A 1 71 ? -5.498 -5.414 3.250 1.00 98.12 71 GLU A N 1
ATOM 525 C CA . GLU A 1 71 ? -4.808 -6.255 4.238 1.00 98.12 71 GLU A CA 1
ATOM 526 C C . GLU A 1 71 ? -4.468 -5.477 5.518 1.00 98.12 71 GLU A C 1
ATOM 528 O O . GLU A 1 71 ? -4.754 -5.934 6.629 1.00 98.12 71 GLU A O 1
ATOM 533 N N . LEU A 1 72 ? -3.885 -4.283 5.388 1.00 97.88 72 LEU A N 1
ATOM 534 C CA . LEU A 1 72 ? -3.517 -3.449 6.534 1.00 97.88 72 LEU A CA 1
ATOM 535 C C . LEU A 1 72 ? -4.749 -2.991 7.321 1.00 97.88 72 LEU A C 1
ATOM 537 O O . LEU A 1 72 ? -4.757 -3.043 8.557 1.00 97.88 72 LEU A O 1
ATOM 541 N N . ALA A 1 73 ? -5.815 -2.596 6.627 1.00 97.62 73 ALA A N 1
ATOM 542 C CA . ALA A 1 73 ? -7.058 -2.191 7.262 1.00 97.62 73 ALA A CA 1
ATOM 543 C C . ALA A 1 73 ? -7.729 -3.367 7.998 1.00 97.62 73 ALA A C 1
ATOM 545 O O . ALA A 1 73 ? -8.179 -3.204 9.138 1.00 97.62 73 ALA A O 1
ATOM 546 N N . ASP A 1 74 ? -7.751 -4.571 7.413 1.00 97.44 74 ASP A N 1
ATOM 547 C CA . ASP A 1 74 ? -8.239 -5.780 8.089 1.00 97.44 74 ASP A CA 1
ATOM 548 C C . ASP A 1 74 ? -7.406 -6.118 9.335 1.00 97.44 74 ASP A C 1
ATOM 550 O O . ASP A 1 74 ? -7.957 -6.333 10.421 1.00 97.44 74 ASP A O 1
ATOM 554 N N . ARG A 1 75 ? -6.074 -6.074 9.229 1.00 96.31 75 ARG A N 1
ATOM 555 C CA . ARG A 1 75 ? -5.168 -6.305 10.362 1.00 96.31 75 ARG A CA 1
ATOM 556 C C . ARG A 1 75 ? -5.402 -5.312 11.503 1.00 96.31 75 ARG A C 1
ATOM 558 O O . ARG A 1 75 ? -5.459 -5.730 12.662 1.00 96.31 75 ARG A O 1
ATOM 565 N N . SER A 1 76 ? -5.585 -4.030 11.188 1.00 95.50 76 SER A N 1
ATOM 566 C CA . SER A 1 76 ? -5.895 -2.975 12.163 1.00 95.50 76 SER A CA 1
ATOM 567 C C . SER A 1 76 ? -7.234 -3.216 12.872 1.00 95.50 76 SER A C 1
ATOM 569 O O . SER A 1 76 ? -7.348 -3.097 14.094 1.00 95.50 76 SER A O 1
ATOM 571 N N . ARG A 1 77 ? -8.269 -3.642 12.140 1.00 93.88 77 ARG A N 1
ATOM 572 C CA . ARG A 1 77 ? -9.570 -3.993 12.735 1.00 93.88 77 ARG A CA 1
ATOM 573 C C . ARG A 1 77 ? -9.468 -5.179 13.696 1.00 93.88 77 ARG A C 1
ATOM 575 O O . ARG A 1 77 ? -10.077 -5.156 14.770 1.00 93.88 77 ARG A O 1
ATOM 582 N N . ARG A 1 78 ? -8.683 -6.200 13.338 1.00 93.81 78 ARG A N 1
ATOM 583 C CA . ARG A 1 78 ? -8.456 -7.386 14.180 1.00 93.81 78 ARG A CA 1
ATOM 584 C C . ARG A 1 78 ? -7.688 -7.058 15.456 1.00 93.81 78 ARG A C 1
ATOM 586 O O . ARG A 1 78 ? -8.060 -7.564 16.510 1.00 93.81 78 ARG A O 1
ATOM 593 N N . SER A 1 79 ? -6.662 -6.209 15.386 1.00 88.81 79 SER A N 1
ATOM 594 C CA . SER A 1 79 ? -5.864 -5.832 16.562 1.00 88.81 79 SER A CA 1
ATOM 595 C C . SER A 1 79 ? -6.653 -4.991 17.569 1.00 88.81 79 SER A C 1
ATOM 597 O O . SER A 1 79 ? -6.452 -5.136 18.767 1.00 88.81 79 SER A O 1
ATOM 599 N N . ARG A 1 80 ? -7.595 -4.163 17.104 1.00 80.81 80 ARG A N 1
ATOM 600 C CA . ARG A 1 80 ? -8.472 -3.335 17.956 1.00 80.81 80 ARG A CA 1
ATOM 601 C C . ARG A 1 80 ? -9.610 -4.105 18.632 1.00 80.81 80 ARG A C 1
ATOM 603 O O . ARG A 1 80 ? -10.295 -3.540 19.480 1.00 80.81 80 ARG A O 1
ATOM 610 N N . SER A 1 81 ? -9.855 -5.346 18.215 1.00 73.06 81 SER A N 1
ATOM 611 C CA . SER A 1 81 ? -10.955 -6.182 18.716 1.00 73.06 81 SER A CA 1
ATOM 612 C C . SER A 1 81 ? -10.516 -7.208 19.772 1.00 73.06 81 SER A C 1
ATOM 614 O O . SER A 1 81 ? -11.368 -7.936 20.282 1.00 73.06 81 SER A O 1
ATOM 616 N N . GLY A 1 82 ? -9.213 -7.293 20.067 1.00 52.88 82 GLY A N 1
ATOM 617 C CA . GLY A 1 82 ? -8.629 -8.159 21.100 1.00 52.88 82 GLY A CA 1
ATOM 618 C C . GLY A 1 82 ? -8.229 -7.375 22.339 1.00 52.88 82 GLY A C 1
ATOM 619 O O . GLY A 1 82 ? -8.386 -7.941 23.442 1.00 52.88 82 GLY A O 1
#

Sequence (82 aa):
DGAEPVEEDTDAADLLVVCELEDEVLVVDEHPRYHLAGCGWLESRAVEPLPASEARSLGFTPCARCGPDAELADRSRRSRSG

pLDDT: mean 95.0, std 7.9, range [52.88, 98.62]

Radius of gyration: 12.18 Å; chains: 1; bounding box: 28×23×38 Å

Secondary structure (DSSP, 8-state):
-PPPPPBP---HHHHHHHTT---EEEE-TT--EEE-TT-TTSTT---EEEEHHHHHHTT-EEBTTT-HHHHHHHHHHHHTT-